Protein AF-A0A7S3IFK6-F1 (afdb_monomer_lite)

Secondary structure (DSSP, 8-state):
------PPPPPPP---GGG--STTTSPP-BHHHHIIIIII-BTTEEE-TT-TTS-GGGSEEE--TTT-HHHHHHTTSBHHHHHHHHHHHHHHHHHHTT------SHHHHHHHHHH-HHHHHH-HHHHHHHHHHHHHHHHHHHTTHHHHHHHHHHHHHT-HHHHHHHHH--

pLDDT: mean 85.17, std 13.18, range [39.84, 97.56]

Radius of gyration: 21.73 Å; chains: 1; bounding box: 65×55×59 Å

InterPro domains:
  IPR001619 Sec1-like protein [PF00995] (6-166)
  IPR001619 Sec1-like protein [PTHR11679] (5-159)
  IPR027482 Sec1-like, domain 2 [G3DSA:3.40.50.1910] (8-27)
  IPR036045 Sec1-like superfamily [SSF56815] (5-161)
  IPR043127 Sec1-like, domain 3a [G3DSA:3.90.830.10] (28-142)

Sequence (170 aa):
MARHSSFGNTTVLLVDRKEDPVTPLLNQWTYQAMIHELLGLNNNKVDLKHLTHLPDEMKEVIIACEDDEFFRDIMFSNFGDVADSIHKMVQKFLTSKKSQAQFSTIEDMQRIIENFPEFKKGERNTTKHFNILEELRKQVDSKDLYEVSELEQDLVCGSESASKHFKAVQ

Foldseek 3Di:
DDDPDPDPDDDDDDDDCVVPVLVVVADDFQQQSLQCPQQNQDPQKGAQLVPPPDDPVLRIDGQDVVPDVLCVVRRGPGLVVLVVSLVVVLVVVCVVVVHPDDDDDLVSVVVSCVVCVVCCVVVVVSVSVSVVSVVSVVSCVVVVSVVVNVVSCCVVVVDCVVVVVVVVVD

Structure (mmCIF, N/CA/C/O backbone):
data_AF-A0A7S3IFK6-F1
#
_entry.id   AF-A0A7S3IFK6-F1
#
loop_
_atom_site.group_PDB
_atom_site.id
_atom_site.type_symbol
_atom_site.label_atom_id
_atom_site.label_alt_id
_atom_site.label_comp_id
_atom_site.label_asym_id
_atom_site.label_entity_id
_atom_site.label_seq_id
_atom_site.pdbx_PDB_ins_code
_atom_site.Cartn_x
_atom_site.Cartn_y
_atom_site.Cartn_z
_atom_site.occupancy
_atom_site.B_iso_or_equiv
_atom_site.auth_seq_id
_atom_site.auth_comp_id
_atom_site.auth_asym_id
_atom_site.auth_atom_id
_atom_site.pdbx_PDB_model_num
ATOM 1 N N . MET A 1 1 ? -27.352 39.203 -32.288 1.00 39.84 1 MET A N 1
ATOM 2 C CA . MET A 1 1 ? -26.121 38.950 -31.504 1.00 39.84 1 MET A CA 1
ATOM 3 C C . MET A 1 1 ? -26.120 37.490 -31.064 1.00 39.84 1 MET A C 1
ATOM 5 O O . MET A 1 1 ? -26.724 37.172 -30.049 1.00 39.84 1 MET A O 1
ATOM 9 N N . ALA A 1 2 ? -25.525 36.597 -31.858 1.00 40.88 2 ALA A N 1
ATOM 10 C CA . ALA A 1 2 ? -25.378 35.183 -31.510 1.00 40.88 2 ALA A CA 1
ATOM 11 C C . ALA A 1 2 ? -24.004 34.977 -30.857 1.00 40.88 2 ALA A C 1
ATOM 13 O O . ALA A 1 2 ? -22.982 35.348 -31.431 1.00 40.88 2 ALA A O 1
ATOM 14 N N . ARG A 1 3 ? -23.994 34.457 -29.627 1.00 47.53 3 ARG A N 1
ATOM 15 C CA . ARG A 1 3 ? -22.776 34.128 -28.883 1.00 47.53 3 ARG A CA 1
ATOM 16 C C . ARG A 1 3 ? -22.166 32.859 -29.482 1.00 47.53 3 ARG A C 1
ATOM 18 O O . ARG A 1 3 ? -22.760 31.793 -29.378 1.00 47.53 3 ARG A O 1
ATOM 25 N N . HIS A 1 4 ? -20.985 32.979 -30.080 1.00 50.62 4 HIS A N 1
ATOM 26 C CA . HIS A 1 4 ? -20.114 31.841 -30.359 1.00 50.62 4 HIS A CA 1
ATOM 27 C C . HIS A 1 4 ? -19.592 31.298 -29.021 1.00 50.62 4 HIS A C 1
ATOM 29 O O . HIS A 1 4 ? -18.683 31.868 -28.421 1.00 50.62 4 HIS A O 1
ATOM 35 N N . SER A 1 5 ? -20.186 30.217 -28.524 1.00 57.88 5 SER A N 1
ATOM 36 C CA . SER A 1 5 ? -19.578 29.396 -27.479 1.00 57.88 5 SER A CA 1
ATOM 37 C C . SER A 1 5 ? -18.492 28.537 -28.128 1.00 57.88 5 SER A C 1
ATOM 39 O O . SER A 1 5 ? -18.794 27.617 -28.886 1.00 57.88 5 SER A O 1
ATOM 41 N N . SER A 1 6 ? -17.230 28.873 -27.869 1.00 57.44 6 SER A N 1
ATOM 42 C CA . SER A 1 6 ? -16.066 28.050 -28.208 1.00 57.44 6 SER A CA 1
ATOM 43 C C . SER A 1 6 ? -16.165 26.712 -27.469 1.00 57.44 6 SER A C 1
ATOM 45 O O . SER A 1 6 ? -15.826 26.638 -26.290 1.00 57.44 6 SER A O 1
ATOM 47 N N . PHE A 1 7 ? -16.641 25.662 -28.138 1.00 64.50 7 PHE A N 1
ATOM 48 C CA . PHE A 1 7 ? -16.467 24.294 -27.655 1.00 64.50 7 PHE A CA 1
ATOM 49 C C . PHE A 1 7 ? -14.965 23.990 -27.655 1.00 64.50 7 PHE A C 1
ATOM 51 O O . PHE A 1 7 ? -14.314 24.104 -28.690 1.00 64.50 7 PHE A O 1
ATOM 58 N N . GLY A 1 8 ? -14.400 23.673 -26.488 1.00 73.06 8 GLY A N 1
ATOM 59 C CA . GLY A 1 8 ? -13.012 23.231 -26.398 1.00 73.06 8 GLY A CA 1
ATOM 60 C C . GLY A 1 8 ? -12.836 21.945 -27.201 1.00 73.06 8 GLY A C 1
ATOM 61 O O . GLY A 1 8 ? -13.609 21.005 -27.030 1.00 73.06 8 GLY A O 1
ATOM 62 N N . ASN A 1 9 ? -11.851 21.912 -28.096 1.00 83.44 9 ASN A N 1
ATOM 63 C CA . ASN A 1 9 ? -11.553 20.717 -28.877 1.00 83.44 9 ASN A CA 1
ATOM 64 C C . ASN A 1 9 ? -11.114 19.589 -27.928 1.00 83.44 9 ASN A C 1
ATOM 66 O O . ASN A 1 9 ? -10.147 19.746 -27.185 1.00 83.44 9 ASN A O 1
ATOM 70 N N . THR A 1 10 ? -11.827 18.461 -27.939 1.00 90.88 10 THR A N 1
ATOM 71 C CA . THR A 1 10 ? -11.443 17.258 -27.191 1.00 90.88 10 THR A CA 1
ATOM 72 C C . THR A 1 10 ? -10.349 16.513 -27.949 1.00 90.88 10 THR A C 1
ATOM 74 O O . THR A 1 10 ? -10.548 16.122 -29.098 1.00 90.88 10 THR A O 1
ATOM 77 N N . THR A 1 11 ? -9.209 16.285 -27.299 1.00 94.00 11 THR A N 1
ATOM 78 C CA . THR A 1 11 ? -8.103 15.493 -27.852 1.00 94.00 11 THR A CA 1
ATOM 79 C C . THR A 1 11 ? -8.126 14.090 -27.259 1.00 94.00 11 THR A C 1
ATOM 81 O O . THR A 1 11 ? -8.178 13.935 -26.041 1.00 94.00 11 THR A O 1
ATOM 84 N N . VAL A 1 12 ? -8.047 13.070 -28.114 1.00 95.12 12 VAL A N 1
ATOM 85 C CA . VAL A 1 12 ? -7.837 11.675 -27.705 1.00 95.12 12 VAL A CA 1
ATOM 86 C C . VAL A 1 12 ? -6.372 11.326 -27.943 1.00 95.12 12 VAL A C 1
ATOM 88 O O . VAL A 1 12 ? -5.892 11.435 -29.070 1.00 95.12 12 VAL A O 1
ATOM 91 N N . LEU A 1 13 ? -5.666 10.916 -26.889 1.00 95.00 13 LEU A N 1
ATOM 92 C CA . LEU A 1 13 ? -4.275 10.475 -26.956 1.00 95.00 13 LEU A CA 1
ATOM 93 C C . LEU A 1 13 ? -4.228 8.942 -26.921 1.00 95.00 13 LEU A C 1
ATOM 95 O O . LEU A 1 13 ? -4.677 8.331 -25.955 1.00 95.00 13 LEU A O 1
ATOM 99 N N . LEU A 1 14 ? -3.690 8.330 -27.976 1.00 96.06 14 LEU A N 1
ATOM 100 C CA . LEU A 1 14 ? -3.462 6.887 -28.061 1.00 96.06 14 LEU A CA 1
ATOM 101 C C . LEU A 1 14 ? -1.963 6.625 -27.901 1.00 96.06 14 LEU A C 1
ATOM 103 O O . LEU A 1 14 ? -1.169 7.138 -28.685 1.00 96.06 14 LEU A O 1
ATOM 107 N N . VAL A 1 15 ? -1.591 5.843 -26.888 1.00 96.06 15 VAL A N 1
ATOM 108 C CA . VAL A 1 15 ? -0.198 5.498 -26.568 1.00 96.06 15 VAL A CA 1
ATOM 109 C C . VAL A 1 15 ? -0.064 3.980 -26.537 1.00 96.06 15 VAL A C 1
ATOM 111 O O . VAL A 1 15 ? -0.918 3.298 -25.972 1.00 96.06 15 VAL A O 1
ATOM 114 N N . ASP A 1 16 ? 1.000 3.450 -27.140 1.00 97.56 16 ASP A N 1
ATOM 115 C CA . ASP A 1 16 ? 1.367 2.038 -27.013 1.00 97.56 16 ASP A CA 1
ATOM 116 C C . ASP A 1 16 ? 2.195 1.845 -25.732 1.00 97.56 16 ASP A C 1
ATOM 118 O O . ASP A 1 16 ? 3.125 2.604 -25.464 1.00 97.56 16 ASP A O 1
ATOM 122 N N . ARG A 1 17 ? 1.892 0.809 -24.936 1.00 95.94 17 ARG A N 1
ATOM 123 C CA . ARG A 1 17 ? 2.644 0.497 -23.708 1.00 95.94 17 ARG A CA 1
ATOM 124 C C . ARG A 1 17 ? 4.121 0.210 -23.984 1.00 95.94 17 ARG A C 1
ATOM 126 O O . ARG A 1 17 ? 4.944 0.393 -23.094 1.00 95.94 17 ARG A O 1
ATOM 133 N N . LYS A 1 18 ? 4.466 -0.204 -25.206 1.00 95.94 18 LYS A N 1
ATOM 134 C CA . LYS A 1 18 ? 5.856 -0.434 -25.627 1.00 95.94 18 LYS A CA 1
ATOM 135 C C . LYS A 1 18 ? 6.738 0.812 -25.558 1.00 95.94 18 LYS A C 1
ATOM 137 O O . LYS A 1 18 ? 7.949 0.651 -25.471 1.00 95.94 18 LYS A O 1
ATOM 142 N N . GLU A 1 19 ? 6.151 2.009 -25.579 1.00 96.75 19 GLU A N 1
ATOM 143 C CA . GLU A 1 19 ? 6.894 3.270 -25.449 1.00 96.75 19 GLU A CA 1
ATOM 144 C C . GLU A 1 19 ? 7.412 3.498 -24.019 1.00 96.75 19 GLU A C 1
ATOM 146 O O . GLU A 1 19 ? 8.395 4.204 -23.822 1.00 96.75 19 GLU A O 1
ATOM 151 N N . ASP A 1 20 ? 6.785 2.872 -23.019 1.00 95.44 20 ASP A N 1
ATOM 152 C CA . ASP A 1 20 ? 7.226 2.907 -21.624 1.00 95.44 20 ASP A CA 1
ATOM 153 C C . ASP A 1 20 ? 6.986 1.539 -20.959 1.00 95.44 20 ASP A C 1
ATOM 155 O O . ASP A 1 20 ? 5.981 1.328 -20.265 1.00 95.44 20 ASP A O 1
ATOM 159 N N . PRO A 1 21 ? 7.894 0.576 -21.192 1.00 94.31 21 PRO A N 1
ATOM 160 C CA . PRO A 1 21 ? 7.826 -0.743 -20.583 1.00 94.31 21 PRO A CA 1
ATOM 161 C C . PRO A 1 21 ? 8.391 -0.765 -19.156 1.00 94.31 21 PRO A C 1
ATOM 163 O O . PRO A 1 21 ? 8.311 -1.806 -18.513 1.00 94.31 21 PRO A O 1
ATOM 166 N N . VAL A 1 22 ? 8.970 0.342 -18.670 1.00 94.94 22 VAL A N 1
ATOM 167 C CA . VAL A 1 22 ? 9.683 0.414 -17.383 1.00 94.94 22 VAL A CA 1
ATOM 168 C C . VAL A 1 22 ? 8.734 0.728 -16.234 1.00 94.94 22 VAL A C 1
ATOM 170 O O . VAL A 1 22 ? 8.751 0.025 -15.228 1.00 94.94 22 VAL A O 1
ATOM 173 N N . THR A 1 23 ? 7.822 1.690 -16.405 1.00 93.62 23 THR A N 1
ATOM 174 C CA . THR A 1 23 ? 6.848 2.057 -15.359 1.00 93.62 23 THR A CA 1
ATOM 175 C C . THR A 1 23 ? 6.053 0.895 -14.740 1.00 93.62 23 THR A C 1
ATOM 177 O O . THR A 1 23 ? 5.834 0.948 -13.535 1.00 93.62 23 THR A O 1
ATOM 180 N N . PRO A 1 24 ? 5.591 -0.151 -15.466 1.00 94.81 24 PRO A N 1
ATOM 181 C CA . PRO A 1 24 ? 4.847 -1.246 -14.842 1.00 94.81 24 PRO A CA 1
ATOM 182 C C . PRO A 1 24 ? 5.739 -2.231 -14.075 1.00 94.81 24 PRO A C 1
ATOM 184 O O . PRO A 1 24 ? 5.198 -3.125 -13.435 1.00 94.81 24 PRO A O 1
ATOM 187 N N . LEU A 1 25 ? 7.066 -2.133 -14.207 1.00 94.81 25 LEU A N 1
ATOM 188 C CA . LEU A 1 25 ? 8.029 -3.021 -13.552 1.00 94.81 25 LEU A CA 1
ATOM 189 C C . LEU A 1 25 ? 8.558 -2.443 -12.237 1.00 94.81 25 LEU A C 1
ATOM 191 O O . LEU A 1 25 ? 9.107 -3.191 -11.441 1.00 94.81 25 LEU A O 1
ATOM 195 N N . LEU A 1 26 ? 8.425 -1.131 -12.038 1.00 95.88 26 LEU A N 1
ATOM 196 C CA . LEU A 1 26 ? 8.870 -0.445 -10.831 1.00 95.88 26 LEU A CA 1
ATOM 197 C C . LEU A 1 26 ? 7.931 -0.733 -9.660 1.00 95.88 26 LEU A C 1
ATOM 199 O O . LEU A 1 26 ? 6.710 -0.633 -9.832 1.00 95.88 26 LEU A O 1
ATOM 203 N N . ASN A 1 27 ? 8.502 -0.948 -8.472 1.00 96.00 27 ASN A N 1
ATOM 204 C CA . ASN A 1 27 ? 7.741 -0.950 -7.226 1.00 96.00 27 ASN A CA 1
ATOM 205 C C . ASN A 1 27 ? 6.984 0.372 -7.069 1.00 96.00 27 ASN A C 1
ATOM 207 O O . ASN A 1 27 ? 7.549 1.469 -7.191 1.00 96.00 27 ASN A O 1
ATOM 211 N N . GLN A 1 28 ? 5.692 0.275 -6.778 1.00 96.38 28 GLN A N 1
ATOM 212 C CA . GLN A 1 28 ? 4.839 1.436 -6.586 1.00 96.38 28 GLN A CA 1
ATOM 213 C C . GLN A 1 28 ? 4.751 1.813 -5.107 1.00 96.38 28 GLN A C 1
ATOM 215 O O . GLN A 1 28 ? 4.664 0.954 -4.239 1.00 96.38 28 GLN A O 1
ATOM 220 N N . TRP A 1 29 ? 4.697 3.116 -4.817 1.00 96.75 29 TRP A N 1
ATOM 221 C CA . TRP A 1 29 ? 4.628 3.632 -3.437 1.00 96.75 29 TRP A CA 1
ATOM 222 C C . TRP A 1 29 ? 3.394 4.482 -3.143 1.00 96.75 29 TRP A C 1
ATOM 224 O O . TRP A 1 29 ? 3.243 4.980 -2.028 1.00 96.75 29 TRP A O 1
ATOM 234 N N . THR A 1 30 ? 2.505 4.659 -4.125 1.00 97.00 30 THR A N 1
ATOM 235 C CA . THR A 1 30 ? 1.190 5.267 -3.882 1.00 97.00 30 THR A CA 1
ATOM 236 C C . THR A 1 30 ? 0.227 4.218 -3.350 1.00 97.00 30 THR A C 1
ATOM 238 O O . THR A 1 30 ? 0.280 3.054 -3.750 1.00 97.00 30 THR A O 1
ATOM 241 N N . TYR A 1 31 ? -0.665 4.619 -2.447 1.00 97.06 31 TYR A N 1
ATOM 242 C CA . TYR A 1 31 ? -1.478 3.674 -1.685 1.00 97.06 31 TYR A CA 1
ATOM 243 C C . TYR A 1 31 ? -2.294 2.710 -2.554 1.00 97.06 31 TYR A C 1
ATOM 245 O O . TYR A 1 31 ? -2.217 1.496 -2.371 1.00 97.06 31 TYR A O 1
ATOM 253 N N . GLN A 1 32 ? -3.032 3.221 -3.542 1.00 96.50 32 GLN A N 1
ATOM 254 C CA . GLN A 1 32 ? -3.815 2.369 -4.439 1.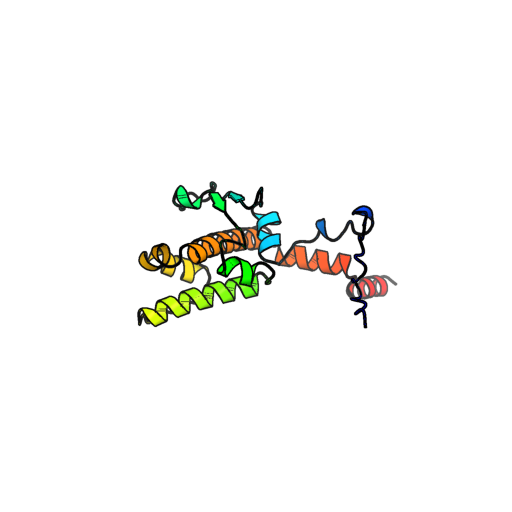00 96.50 32 GLN A CA 1
ATOM 255 C C . GLN A 1 32 ? -2.932 1.425 -5.266 1.00 96.50 32 GLN A C 1
ATOM 257 O O . GLN A 1 32 ? -3.291 0.262 -5.461 1.00 96.50 32 GLN A O 1
ATOM 262 N N . ALA A 1 33 ? -1.789 1.912 -5.750 1.00 96.25 33 ALA A N 1
ATOM 263 C CA . ALA A 1 33 ? -0.889 1.115 -6.572 1.00 96.25 33 ALA A CA 1
ATOM 264 C C . ALA A 1 33 ? -0.237 -0.011 -5.757 1.00 96.25 33 ALA A C 1
ATOM 266 O O . ALA A 1 33 ? -0.234 -1.153 -6.210 1.00 96.25 33 ALA A O 1
ATOM 267 N N . MET A 1 34 ? 0.181 0.271 -4.518 1.00 97.06 34 MET A N 1
ATOM 268 C CA . MET A 1 34 ? 0.687 -0.738 -3.581 1.00 97.06 34 MET A CA 1
ATOM 269 C C . MET A 1 34 ? -0.343 -1.823 -3.277 1.00 97.06 34 MET A C 1
ATOM 271 O O . MET A 1 34 ? -0.003 -3.002 -3.249 1.00 97.06 34 MET A O 1
ATOM 275 N N . ILE A 1 35 ? -1.610 -1.445 -3.064 1.00 96.25 35 ILE A N 1
ATOM 276 C CA . ILE A 1 35 ? -2.692 -2.419 -2.860 1.00 96.25 35 ILE A CA 1
ATOM 277 C C . ILE A 1 35 ? -2.806 -3.337 -4.079 1.00 96.25 35 ILE A C 1
ATOM 279 O O . ILE A 1 35 ? -2.858 -4.556 -3.927 1.00 96.25 35 ILE A O 1
ATOM 283 N N . HIS A 1 36 ? -2.832 -2.764 -5.284 1.00 95.56 36 HIS A N 1
ATOM 284 C CA . HIS A 1 36 ? -2.943 -3.539 -6.517 1.00 95.56 36 HIS A CA 1
ATOM 285 C C . HIS A 1 36 ? -1.745 -4.477 -6.726 1.00 95.56 36 HIS A C 1
ATOM 287 O O . HIS A 1 36 ? -1.943 -5.625 -7.115 1.00 95.56 36 HIS A O 1
ATOM 293 N N . GLU A 1 37 ? -0.533 -4.014 -6.433 1.00 94.81 37 GLU A N 1
ATOM 294 C CA . GLU A 1 37 ? 0.708 -4.759 -6.646 1.00 94.81 37 GLU A CA 1
ATOM 295 C C . GLU A 1 37 ? 0.944 -5.859 -5.601 1.00 94.81 37 GLU A C 1
ATOM 297 O O . GLU A 1 37 ? 1.254 -6.997 -5.954 1.00 94.81 37 GLU A O 1
ATOM 302 N N . LEU A 1 38 ? 0.783 -5.541 -4.313 1.00 95.06 38 LEU A N 1
ATOM 303 C CA . LEU A 1 38 ? 1.187 -6.428 -3.219 1.00 95.06 38 LEU A CA 1
ATOM 304 C C . LEU A 1 38 ? 0.052 -7.309 -2.695 1.00 95.06 38 LEU A C 1
ATOM 306 O O . LEU A 1 38 ? 0.318 -8.420 -2.239 1.00 95.06 38 LEU A O 1
ATOM 310 N N . LEU A 1 39 ? -1.194 -6.827 -2.745 1.00 93.69 39 LEU A N 1
ATOM 311 C CA . LEU A 1 39 ? -2.369 -7.544 -2.222 1.00 93.69 39 LEU A CA 1
ATOM 312 C C . LEU A 1 39 ? -3.302 -8.039 -3.332 1.00 93.69 39 LEU A C 1
ATOM 314 O O . LEU A 1 39 ? -4.102 -8.947 -3.111 1.00 93.69 39 LEU A O 1
ATOM 318 N N . GLY A 1 40 ? -3.193 -7.456 -4.525 1.00 92.25 40 GLY A N 1
ATOM 319 C CA . GLY A 1 40 ? -4.113 -7.686 -5.627 1.00 92.25 40 GLY A CA 1
ATOM 320 C C . GLY A 1 40 ? -5.391 -6.862 -5.473 1.00 92.25 40 GLY A C 1
ATOM 321 O O . GLY A 1 40 ? -6.089 -6.924 -4.461 1.00 92.25 40 GLY A O 1
ATOM 322 N N . LEU A 1 41 ? -5.731 -6.112 -6.520 1.00 92.56 41 LEU A N 1
ATOM 323 C CA . LEU A 1 41 ? -6.974 -5.345 -6.597 1.00 92.56 41 LEU A CA 1
ATOM 324 C C . LEU A 1 41 ? -7.741 -5.761 -7.852 1.00 92.56 41 LEU A C 1
ATOM 326 O O . LEU A 1 41 ? -7.399 -5.362 -8.961 1.00 92.56 41 LEU A O 1
ATOM 330 N N . ASN A 1 42 ? -8.792 -6.558 -7.673 1.00 92.19 42 ASN A N 1
ATOM 331 C CA . ASN A 1 42 ? -9.605 -7.082 -8.771 1.00 92.19 42 ASN A CA 1
ATOM 332 C C . ASN A 1 42 ? -11.038 -6.578 -8.636 1.00 92.19 42 ASN A C 1
ATOM 334 O O . ASN A 1 42 ? -11.702 -6.870 -7.646 1.00 92.19 42 ASN A O 1
ATOM 338 N N . ASN A 1 43 ? -11.536 -5.829 -9.625 1.00 91.88 43 ASN A N 1
ATOM 339 C CA . ASN A 1 43 ? -12.870 -5.210 -9.578 1.00 91.88 43 ASN A CA 1
ATOM 340 C C . ASN A 1 43 ? -13.108 -4.423 -8.277 1.00 91.88 43 ASN A C 1
ATOM 342 O O . ASN A 1 43 ? -14.138 -4.593 -7.624 1.00 91.88 43 ASN A O 1
ATOM 346 N N . ASN A 1 44 ? -12.129 -3.601 -7.882 1.00 91.56 44 ASN A N 1
ATOM 347 C CA . ASN A 1 44 ? -12.141 -2.821 -6.639 1.00 91.56 44 ASN A CA 1
ATOM 348 C C . ASN A 1 44 ? -12.224 -3.664 -5.354 1.00 91.56 44 ASN A C 1
ATOM 350 O O . ASN A 1 44 ? -12.591 -3.145 -4.301 1.00 91.56 44 ASN A O 1
ATOM 354 N N . LYS A 1 45 ? -11.887 -4.957 -5.420 1.00 93.44 45 LYS A N 1
ATOM 355 C CA . LYS A 1 45 ? -11.858 -5.860 -4.268 1.00 93.44 45 LYS A CA 1
ATOM 356 C C . LYS A 1 45 ? -10.445 -6.312 -3.947 1.00 93.44 45 LYS A C 1
ATOM 358 O O . LYS A 1 45 ? -9.689 -6.675 -4.848 1.00 93.44 45 LYS A O 1
ATOM 363 N N . VAL A 1 46 ? -10.148 -6.336 -2.655 1.00 93.69 46 VAL A N 1
ATOM 364 C CA . VAL A 1 46 ? -8.918 -6.871 -2.074 1.00 93.69 46 VAL A CA 1
ATOM 365 C C . VAL A 1 46 ? -9.276 -8.115 -1.271 1.00 93.69 46 VAL A C 1
ATOM 367 O O . VAL A 1 46 ? -10.213 -8.086 -0.466 1.00 93.69 46 VAL A O 1
ATOM 370 N N . ASP A 1 47 ? -8.549 -9.204 -1.507 1.00 89.44 47 ASP A N 1
ATOM 371 C CA . ASP A 1 47 ? -8.719 -10.454 -0.770 1.00 89.44 47 ASP A CA 1
ATOM 372 C C . ASP A 1 47 ? -7.726 -10.503 0.400 1.00 89.44 47 ASP A C 1
ATOM 374 O O . ASP A 1 47 ? -6.514 -10.453 0.211 1.00 89.44 47 ASP A O 1
ATOM 378 N N . LEU A 1 48 ? -8.260 -10.582 1.617 1.00 88.44 48 LEU A N 1
ATOM 379 C CA . LEU A 1 48 ? -7.521 -10.677 2.875 1.00 88.44 48 LEU A CA 1
ATOM 380 C C . LEU A 1 48 ? -7.810 -12.004 3.599 1.00 88.44 48 LEU A C 1
ATOM 382 O O . LEU A 1 48 ? -7.590 -12.118 4.806 1.00 88.44 48 LEU A O 1
ATOM 386 N N . LYS A 1 49 ? -8.328 -13.030 2.904 1.00 85.62 49 LYS A N 1
ATOM 387 C CA . LYS A 1 49 ? -8.717 -14.323 3.509 1.00 85.62 49 LYS A CA 1
ATOM 388 C C . LYS A 1 49 ? -7.573 -15.048 4.212 1.00 85.62 49 LYS A C 1
ATOM 390 O O . LYS A 1 49 ? -7.843 -15.868 5.090 1.00 85.62 49 LYS A O 1
ATOM 395 N N . HIS A 1 50 ? -6.321 -14.775 3.845 1.00 84.12 50 HIS A N 1
ATOM 396 C CA . HIS A 1 50 ? -5.146 -15.350 4.506 1.00 84.12 50 HIS A CA 1
ATOM 397 C C . HIS A 1 50 ? -4.939 -14.816 5.929 1.00 84.12 50 HIS A C 1
ATOM 399 O O . HIS A 1 50 ? -4.253 -15.460 6.724 1.00 84.12 50 HIS A O 1
ATOM 405 N N . LEU A 1 51 ? -5.553 -13.683 6.283 1.00 82.06 51 LEU A N 1
ATOM 406 C CA . LEU A 1 51 ? -5.509 -13.111 7.625 1.00 82.06 51 LEU A CA 1
ATOM 407 C C . LEU A 1 51 ? -6.542 -13.789 8.533 1.00 82.06 51 LEU A C 1
ATOM 409 O O . LEU A 1 51 ? -7.712 -13.416 8.596 1.00 82.06 51 LEU A O 1
ATOM 413 N N . THR A 1 52 ? -6.095 -14.799 9.281 1.00 79.31 52 THR A N 1
ATOM 414 C CA . THR A 1 52 ? -6.961 -15.634 10.136 1.00 79.31 52 THR A CA 1
ATOM 415 C C . THR A 1 52 ? -7.563 -14.907 11.337 1.00 79.31 52 THR A C 1
ATOM 417 O O . THR A 1 52 ? -8.519 -15.402 11.928 1.00 79.31 52 THR A O 1
ATOM 420 N N . HIS A 1 53 ? -6.999 -13.763 11.726 1.00 80.25 53 HIS A N 1
ATOM 421 C CA . HIS A 1 53 ? -7.466 -12.959 12.856 1.00 80.25 53 HIS A CA 1
ATOM 422 C C . HIS A 1 53 ? -8.615 -12.007 12.477 1.00 80.25 53 HIS A C 1
ATOM 424 O O . HIS A 1 53 ? -9.258 -11.443 13.365 1.00 80.25 53 HIS A O 1
ATOM 430 N N . LEU A 1 54 ? -8.887 -11.822 11.178 1.00 81.25 54 LEU A N 1
ATOM 431 C CA . LEU A 1 54 ? -9.955 -10.945 10.714 1.00 81.25 54 LEU A CA 1
ATOM 432 C C . LEU A 1 54 ? -11.320 -11.657 10.722 1.00 81.25 54 LEU A C 1
ATOM 434 O O . LEU A 1 54 ? -11.413 -12.829 10.343 1.00 81.25 54 LEU A O 1
ATOM 438 N N . PRO A 1 55 ? -12.404 -10.950 11.102 1.00 80.81 55 PRO A N 1
ATOM 439 C CA . PRO A 1 55 ? -13.769 -11.437 10.915 1.00 80.81 55 PRO A CA 1
ATOM 440 C C . PRO A 1 55 ? -14.058 -11.757 9.444 1.00 80.81 55 PRO A C 1
ATOM 442 O O . PRO A 1 55 ? -13.510 -11.107 8.555 1.00 80.81 55 PRO A O 1
ATOM 445 N N . ASP A 1 56 ? -14.981 -12.688 9.180 1.00 82.56 56 ASP A N 1
ATOM 446 C CA . ASP A 1 56 ? -15.362 -13.072 7.808 1.00 82.56 56 ASP A CA 1
ATOM 447 C C . ASP A 1 56 ? -15.799 -11.872 6.950 1.00 82.56 56 ASP A C 1
ATOM 449 O O . ASP A 1 56 ? -15.487 -11.809 5.764 1.00 82.56 56 ASP A O 1
ATOM 453 N N . GLU A 1 57 ? -16.437 -10.876 7.567 1.00 80.50 57 GLU A N 1
ATOM 454 C CA . GLU A 1 57 ? -16.868 -9.629 6.921 1.00 80.50 57 GLU A CA 1
ATOM 455 C C . GLU A 1 57 ? -15.708 -8.747 6.422 1.00 80.50 57 GLU A C 1
ATOM 457 O O . GLU A 1 57 ? -15.919 -7.886 5.574 1.00 80.50 57 GLU A O 1
ATOM 462 N N . MET A 1 58 ? -14.491 -8.937 6.946 1.00 81.31 58 MET A N 1
ATOM 463 C CA . MET A 1 58 ? -13.287 -8.178 6.575 1.00 81.31 58 MET A CA 1
ATOM 464 C C . MET A 1 58 ? -12.301 -8.987 5.725 1.00 81.31 58 MET A C 1
ATOM 466 O O . MET A 1 58 ? -11.226 -8.487 5.400 1.00 81.31 58 MET A O 1
ATOM 470 N N . LYS A 1 59 ? -12.654 -10.220 5.344 1.00 84.88 59 LYS A N 1
ATOM 471 C CA . LYS A 1 59 ? -11.817 -11.063 4.478 1.00 84.88 59 LYS A CA 1
ATOM 472 C C . LYS A 1 59 ? -11.873 -10.663 3.008 1.00 84.88 59 LYS A C 1
ATOM 474 O O . LYS A 1 59 ? -10.956 -10.979 2.265 1.00 84.88 59 LYS A O 1
ATOM 479 N N . GLU A 1 60 ? -12.934 -9.989 2.577 1.00 89.12 60 GLU A N 1
ATOM 480 C CA . GLU A 1 60 ? -13.033 -9.416 1.236 1.00 89.12 60 GLU A CA 1
ATOM 481 C C . GLU A 1 60 ? -13.472 -7.963 1.361 1.00 89.12 60 GLU A C 1
ATOM 483 O O . GLU A 1 60 ? -14.528 -7.659 1.918 1.00 89.12 60 GLU A O 1
ATOM 488 N N . VAL A 1 61 ? -12.633 -7.062 0.867 1.00 90.19 61 VAL A N 1
ATOM 489 C CA . VAL A 1 61 ? -12.759 -5.638 1.144 1.00 90.19 61 VAL A CA 1
ATOM 490 C C . VAL A 1 61 ? -12.948 -4.862 -0.147 1.00 90.19 61 VAL A C 1
ATOM 492 O O . VAL A 1 61 ? -12.156 -4.996 -1.074 1.00 90.19 61 VAL A O 1
ATOM 495 N N . ILE A 1 62 ? -13.975 -4.010 -0.186 1.00 91.75 62 ILE A N 1
ATOM 496 C CA . ILE A 1 62 ? -14.219 -3.099 -1.308 1.00 91.75 62 ILE A CA 1
ATOM 497 C C . ILE A 1 62 ? -13.465 -1.780 -1.084 1.00 91.75 62 ILE A C 1
ATOM 499 O O . ILE A 1 62 ? -13.572 -1.143 -0.026 1.00 91.75 62 ILE A O 1
ATOM 503 N N . ILE A 1 63 ? -12.719 -1.373 -2.108 1.00 91.06 63 ILE A N 1
ATOM 504 C CA . ILE A 1 63 ? -11.898 -0.165 -2.164 1.00 91.06 63 ILE A CA 1
ATOM 505 C C . ILE A 1 63 ? -12.367 0.674 -3.356 1.00 91.06 63 ILE A C 1
ATOM 507 O O . ILE A 1 63 ? -11.949 0.456 -4.489 1.00 91.06 63 ILE A O 1
ATOM 511 N N . ALA A 1 64 ? -13.281 1.607 -3.090 1.00 90.94 64 ALA A N 1
ATOM 512 C CA . ALA A 1 64 ? -13.898 2.484 -4.082 1.00 90.94 64 ALA A CA 1
ATOM 513 C C . ALA A 1 64 ? -13.927 3.918 -3.538 1.00 90.94 64 ALA A C 1
ATOM 515 O O . ALA A 1 64 ? -14.331 4.132 -2.394 1.00 90.94 64 ALA A O 1
ATOM 516 N N . CYS A 1 65 ? -13.473 4.895 -4.325 1.00 92.25 65 CYS A N 1
ATOM 517 C CA . CYS A 1 65 ? -13.378 6.294 -3.888 1.00 92.25 65 CYS A CA 1
ATOM 518 C C . CYS A 1 65 ? -14.737 7.013 -3.896 1.00 92.25 65 CYS A C 1
ATOM 520 O O . CYS A 1 65 ? -14.881 8.085 -3.305 1.00 92.25 65 CYS A O 1
ATOM 522 N N . GLU A 1 66 ? -15.741 6.428 -4.547 1.00 91.12 66 GLU A N 1
ATOM 523 C CA . GLU A 1 66 ? -17.115 6.919 -4.582 1.00 91.12 66 GLU A CA 1
ATOM 524 C C . GLU A 1 66 ? -17.791 6.773 -3.211 1.00 91.12 66 GLU A C 1
ATOM 526 O O . GLU A 1 66 ? -18.438 7.710 -2.742 1.00 91.12 66 GLU A O 1
ATOM 531 N N . ASP A 1 67 ? -17.560 5.638 -2.544 1.00 87.62 67 ASP A N 1
ATOM 532 C CA . ASP A 1 67 ? -18.221 5.257 -1.287 1.00 87.62 67 ASP A CA 1
ATOM 533 C C . ASP A 1 67 ? -17.330 5.435 -0.044 1.00 87.62 67 ASP A C 1
ATOM 535 O O . ASP A 1 67 ? -17.782 5.250 1.090 1.00 87.62 67 ASP A O 1
ATOM 539 N N . ASP A 1 68 ? -16.055 5.780 -0.237 1.00 91.56 68 ASP A N 1
ATOM 540 C CA . ASP A 1 68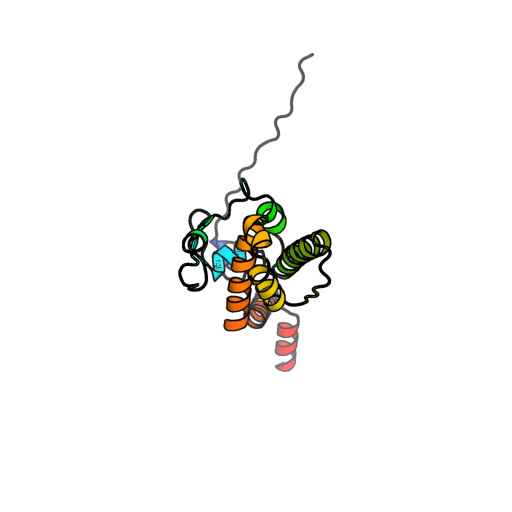 ? -15.079 5.944 0.837 1.00 91.56 68 ASP A CA 1
ATOM 541 C C . ASP A 1 68 ? -14.311 7.264 0.702 1.00 91.56 68 ASP A C 1
ATOM 543 O O . ASP A 1 68 ? -13.334 7.379 -0.040 1.00 91.56 68 ASP A O 1
ATOM 547 N N . GLU A 1 69 ? -14.772 8.274 1.442 1.00 91.25 69 GLU A N 1
ATOM 548 C CA . GLU A 1 69 ? -14.143 9.596 1.494 1.00 91.25 69 GLU A CA 1
ATOM 549 C C . GLU A 1 69 ? -12.712 9.534 2.028 1.00 91.25 69 GLU A C 1
ATOM 551 O O . GLU A 1 69 ? -11.833 10.190 1.478 1.00 91.25 69 GLU A O 1
ATOM 556 N N . PHE A 1 70 ? -12.458 8.687 3.030 1.00 90.31 70 PHE A N 1
ATOM 557 C CA . PHE A 1 70 ? -11.114 8.531 3.568 1.00 90.31 70 PHE A CA 1
ATOM 558 C C . PHE A 1 70 ? -10.172 7.977 2.501 1.00 90.31 70 PHE A C 1
ATOM 560 O O . PHE A 1 70 ? -9.106 8.545 2.285 1.00 90.31 70 PHE A O 1
ATOM 567 N N . PHE A 1 71 ? -10.584 6.924 1.785 1.00 93.88 71 PHE A N 1
ATOM 568 C CA . PHE A 1 71 ? -9.785 6.374 0.688 1.00 93.88 71 PHE A CA 1
ATOM 569 C C . PHE A 1 71 ? -9.522 7.403 -0.410 1.00 93.88 71 PHE A C 1
ATOM 571 O O . PHE A 1 71 ? -8.390 7.521 -0.874 1.00 93.88 71 PHE A O 1
ATOM 578 N N . ARG A 1 72 ? -10.550 8.153 -0.817 1.00 94.81 72 ARG A N 1
ATOM 579 C CA . ARG A 1 72 ? -10.449 9.175 -1.865 1.00 94.81 72 ARG A CA 1
ATOM 580 C C . ARG A 1 72 ? -9.377 10.222 -1.560 1.00 94.81 72 ARG A C 1
ATOM 582 O O . ARG A 1 72 ? -8.683 10.645 -2.481 1.00 94.81 72 ARG A O 1
ATOM 589 N N . ASP A 1 73 ? -9.214 10.590 -0.295 1.00 93.38 73 ASP A N 1
ATOM 590 C CA . ASP A 1 73 ? -8.227 11.589 0.117 1.00 93.38 73 ASP A CA 1
ATOM 591 C C . ASP A 1 73 ? -6.790 11.042 0.121 1.00 93.38 73 ASP A C 1
ATOM 593 O O . ASP A 1 73 ? -5.850 11.796 -0.129 1.00 93.38 73 ASP A O 1
ATOM 597 N N . ILE A 1 74 ? -6.605 9.739 0.376 1.00 94.25 74 ILE A N 1
ATOM 598 C CA . ILE A 1 74 ? -5.276 9.121 0.545 1.00 94.25 74 ILE A CA 1
ATOM 599 C C . ILE A 1 74 ? -4.832 8.230 -0.625 1.00 94.25 74 ILE A C 1
ATOM 601 O O . ILE A 1 74 ? -3.696 7.762 -0.637 1.00 94.25 74 ILE A O 1
ATOM 605 N N . MET A 1 75 ? -5.701 7.942 -1.601 1.00 95.06 75 MET A N 1
ATOM 606 C CA . MET A 1 75 ? -5.465 6.908 -2.627 1.00 95.06 75 MET A CA 1
ATOM 607 C C . MET A 1 75 ? -4.187 7.122 -3.451 1.00 95.06 75 MET A C 1
ATOM 609 O O . MET A 1 75 ? -3.549 6.150 -3.858 1.00 95.06 75 MET A O 1
ATOM 613 N N . PHE A 1 76 ? -3.798 8.382 -3.660 1.00 96.31 76 PHE A N 1
ATOM 614 C CA . PHE A 1 76 ? -2.591 8.771 -4.396 1.00 96.31 76 PHE A CA 1
ATOM 615 C C . PHE A 1 76 ? -1.451 9.245 -3.489 1.00 96.31 76 PHE A C 1
ATOM 617 O O . PHE A 1 76 ? -0.387 9.616 -3.984 1.00 96.31 76 PHE A O 1
ATOM 624 N N . SER A 1 77 ? -1.655 9.242 -2.172 1.00 97.25 77 SER A N 1
ATOM 625 C CA . SER A 1 77 ? -0.617 9.578 -1.205 1.00 97.25 77 SER A CA 1
ATOM 626 C C . SER A 1 77 ? 0.432 8.475 -1.146 1.00 97.25 77 SER A C 1
ATOM 628 O O . SER A 1 77 ? 0.142 7.300 -1.401 1.00 97.25 77 SER A O 1
ATOM 630 N N . ASN A 1 78 ? 1.662 8.859 -0.808 1.00 95.94 78 ASN A N 1
ATOM 631 C CA . ASN A 1 78 ? 2.723 7.885 -0.601 1.00 95.94 78 ASN A CA 1
ATOM 632 C C . ASN A 1 78 ? 2.463 7.054 0.671 1.00 95.94 78 ASN A C 1
ATOM 634 O O . ASN A 1 78 ? 1.720 7.470 1.563 1.00 95.94 78 ASN A O 1
ATOM 638 N N . PHE A 1 79 ? 3.092 5.884 0.761 1.00 93.81 79 PHE A N 1
ATOM 639 C CA . PHE A 1 79 ? 2.940 4.955 1.884 1.00 93.81 79 PHE A CA 1
ATOM 640 C C . PHE A 1 79 ? 3.146 5.593 3.270 1.00 93.81 79 PHE A C 1
ATOM 642 O O . PHE A 1 79 ? 2.384 5.308 4.196 1.00 93.81 79 PHE A O 1
ATOM 649 N N . GLY A 1 80 ? 4.136 6.480 3.413 1.00 92.38 80 GLY A N 1
ATOM 650 C CA . GLY A 1 80 ? 4.410 7.191 4.665 1.00 92.38 80 GLY A CA 1
ATOM 651 C C . GLY A 1 80 ? 3.282 8.148 5.051 1.00 92.38 80 GLY A C 1
ATOM 652 O O . GLY A 1 80 ? 2.779 8.096 6.172 1.00 92.38 80 GLY A O 1
ATOM 653 N N . ASP A 1 81 ? 2.804 8.947 4.096 1.00 94.19 81 ASP A N 1
ATOM 654 C CA . ASP A 1 81 ? 1.695 9.887 4.308 1.00 94.19 81 ASP A CA 1
ATOM 655 C C . ASP A 1 81 ? 0.391 9.170 4.698 1.00 94.19 81 ASP A C 1
ATOM 657 O O . ASP A 1 81 ? -0.415 9.696 5.477 1.00 94.19 81 ASP A O 1
ATOM 661 N N . VAL A 1 82 ? 0.163 7.962 4.170 1.00 93.31 82 VAL A N 1
ATOM 662 C CA . VAL A 1 82 ? -0.994 7.140 4.551 1.00 93.31 82 VAL A CA 1
ATOM 663 C C . VAL A 1 82 ? -0.885 6.664 5.995 1.00 93.31 82 VAL A C 1
ATOM 665 O O . VAL A 1 82 ? -1.864 6.769 6.742 1.00 93.31 82 VAL A O 1
ATOM 668 N N . ALA A 1 83 ? 0.295 6.195 6.413 1.00 89.94 83 ALA A N 1
ATOM 669 C CA . ALA A 1 83 ? 0.537 5.812 7.801 1.00 89.94 83 ALA A CA 1
ATOM 670 C C . ALA A 1 83 ? 0.291 6.992 8.758 1.00 89.94 83 ALA A C 1
ATOM 672 O O . ALA A 1 83 ? -0.419 6.840 9.756 1.00 89.94 83 ALA A O 1
ATOM 673 N N . ASP A 1 84 ? 0.764 8.187 8.400 1.00 91.12 84 ASP A N 1
ATOM 674 C CA . ASP A 1 84 ? 0.525 9.417 9.161 1.00 91.12 84 ASP A CA 1
ATOM 675 C C . ASP A 1 84 ? -0.956 9.811 9.211 1.00 91.12 84 ASP A C 1
ATOM 677 O O . ASP A 1 84 ? -1.455 10.292 10.234 1.00 91.12 84 ASP A O 1
ATOM 681 N N . SER A 1 85 ? -1.686 9.617 8.112 1.00 91.56 85 SER A N 1
ATOM 682 C CA . SER A 1 85 ? -3.119 9.919 8.037 1.00 91.56 85 SER A CA 1
ATOM 683 C C . SER A 1 85 ? -3.930 9.010 8.960 1.00 91.56 85 SER A C 1
ATOM 685 O O . SER A 1 85 ? -4.771 9.497 9.722 1.00 91.56 85 SER A O 1
ATOM 687 N N . ILE A 1 86 ? -3.627 7.707 8.974 1.00 89.12 86 ILE A N 1
ATOM 688 C CA . ILE A 1 86 ? -4.249 6.747 9.897 1.00 89.12 86 ILE A CA 1
ATOM 689 C C . ILE A 1 86 ? -3.860 7.065 11.347 1.00 89.12 86 ILE A C 1
ATOM 691 O O . ILE A 1 86 ? -4.734 7.107 12.218 1.00 89.12 86 ILE A O 1
ATOM 695 N N . HIS A 1 87 ? -2.591 7.396 11.605 1.00 88.69 87 HIS A N 1
ATOM 696 C CA . HIS A 1 87 ? -2.124 7.812 12.929 1.00 88.69 87 HIS A CA 1
ATOM 697 C C . HIS A 1 87 ? -2.930 9.006 13.462 1.00 88.69 87 HIS A C 1
ATOM 699 O O . HIS A 1 87 ? -3.445 8.969 14.582 1.00 88.69 87 HIS A O 1
ATOM 705 N N . LYS A 1 88 ? -3.121 10.053 12.648 1.00 89.44 88 LYS A N 1
ATOM 706 C CA . LYS A 1 88 ? -3.922 11.236 13.015 1.00 89.44 88 LYS A CA 1
ATOM 707 C C . LYS A 1 88 ? -5.372 10.880 13.352 1.00 89.44 88 LYS A C 1
ATOM 709 O O . LYS A 1 88 ? -5.931 11.457 14.287 1.00 89.44 88 LYS A O 1
ATOM 714 N N . MET A 1 89 ? -5.982 9.934 12.636 1.00 87.56 89 MET A N 1
ATOM 715 C CA . MET A 1 89 ? -7.345 9.481 12.936 1.00 87.56 89 MET A CA 1
ATOM 716 C C . MET A 1 89 ? -7.437 8.775 14.289 1.00 87.56 89 MET A C 1
ATOM 718 O O . MET A 1 89 ? -8.307 9.111 15.098 1.00 87.56 89 MET A O 1
ATOM 722 N N . VAL A 1 90 ? -6.516 7.849 14.566 1.00 86.12 90 VAL A N 1
ATOM 723 C CA . VAL A 1 90 ? -6.471 7.139 15.852 1.00 86.12 90 VAL A CA 1
ATOM 724 C C . VAL A 1 90 ? -6.208 8.131 16.999 1.00 86.12 90 VAL A C 1
ATOM 726 O O . VAL A 1 90 ? -6.899 8.086 18.019 1.00 86.12 90 VAL A O 1
ATOM 729 N N . GLN A 1 91 ? -5.314 9.112 16.813 1.00 87.56 91 GLN A N 1
ATOM 730 C CA . GLN A 1 91 ? -5.064 10.174 17.802 1.00 87.56 91 GLN A CA 1
ATOM 731 C C . GLN A 1 91 ? -6.310 11.027 18.076 1.00 87.56 91 GLN A C 1
ATOM 733 O O . GLN A 1 91 ? -6.649 11.308 19.232 1.00 87.56 91 GLN A O 1
ATOM 738 N N . LYS A 1 92 ? -7.029 11.432 17.021 1.00 87.69 92 LYS A N 1
ATOM 739 C CA . LYS A 1 92 ? -8.273 12.207 17.140 1.00 87.69 92 LYS A CA 1
ATOM 740 C C . LYS A 1 92 ? -9.330 11.433 17.927 1.00 87.69 92 LYS A C 1
ATOM 742 O O . LYS A 1 92 ? -10.004 12.012 18.784 1.00 87.69 92 LYS A O 1
ATOM 747 N N . PHE A 1 93 ? -9.438 10.128 17.688 1.00 85.31 93 PHE A N 1
ATOM 748 C CA . PHE A 1 93 ? -10.335 9.261 18.442 1.00 85.31 93 PHE A CA 1
ATOM 749 C C . PHE A 1 93 ? -9.963 9.195 19.931 1.00 85.31 93 PHE A C 1
ATOM 751 O O . PHE A 1 93 ? -10.823 9.458 20.777 1.00 85.31 93 PHE A O 1
ATOM 758 N N . LEU A 1 94 ? -8.696 8.935 20.271 1.00 85.19 94 LEU A N 1
ATOM 759 C CA . LEU A 1 94 ? -8.249 8.886 21.671 1.00 85.19 94 LEU A CA 1
ATOM 760 C C . LEU A 1 94 ? -8.478 10.213 22.402 1.00 85.19 94 LEU A C 1
ATOM 762 O O . LEU A 1 94 ? -8.972 10.225 23.534 1.00 85.19 94 LEU A O 1
ATOM 766 N N . THR A 1 95 ? -8.203 11.328 21.721 1.00 86.44 95 THR A N 1
ATOM 767 C CA . THR A 1 95 ? -8.442 12.681 22.240 1.00 86.44 95 THR A CA 1
ATOM 768 C C . THR A 1 95 ? -9.925 12.901 22.542 1.00 86.44 95 THR A C 1
ATOM 770 O O . THR A 1 95 ? -10.271 13.399 23.615 1.00 86.44 95 THR A O 1
ATOM 773 N N . SER A 1 96 ? -10.823 12.471 21.646 1.00 85.50 96 SER A N 1
ATOM 774 C CA . SER A 1 96 ? -12.277 12.577 21.854 1.00 85.50 96 SER A CA 1
ATOM 775 C C . SER A 1 96 ? -12.761 11.795 23.082 1.00 85.50 96 SER A C 1
ATOM 777 O O . SER A 1 96 ? -13.667 12.232 23.791 1.00 85.50 96 SER A O 1
ATOM 779 N N . LYS A 1 97 ? -12.106 10.666 23.380 1.00 83.56 97 LYS A N 1
ATOM 780 C CA . LYS A 1 97 ? -12.381 9.820 24.546 1.00 83.56 97 LYS A CA 1
ATOM 781 C C . LYS A 1 97 ? -11.718 10.318 25.830 1.00 83.56 97 LYS A C 1
ATOM 783 O O . LYS A 1 97 ? -11.918 9.703 26.874 1.00 83.56 97 LYS A O 1
ATOM 788 N N . LYS A 1 98 ? -10.953 11.418 25.774 1.00 79.88 98 LYS A N 1
ATOM 789 C CA . LYS A 1 98 ? -10.102 11.910 26.873 1.00 79.88 98 LYS A CA 1
ATOM 790 C C . LYS A 1 98 ? -9.152 10.826 27.405 1.00 79.88 98 LYS A C 1
ATOM 792 O O . LYS A 1 98 ? -8.815 10.819 28.587 1.00 79.88 98 LYS A O 1
ATOM 797 N N . SER A 1 99 ? -8.750 9.898 26.538 1.00 75.69 99 SER A N 1
ATOM 798 C CA . SER A 1 99 ? -7.764 8.877 26.876 1.00 75.69 99 SER A CA 1
ATOM 799 C C . SER A 1 99 ? -6.369 9.497 26.858 1.00 75.69 99 SER A C 1
ATOM 801 O O . SER A 1 99 ? -6.064 10.310 25.990 1.00 75.69 99 SER A O 1
ATOM 803 N N . GLN A 1 100 ? -5.517 9.108 27.806 1.00 70.31 100 GLN A N 1
ATOM 804 C CA . GLN A 1 100 ? -4.097 9.483 27.830 1.00 70.31 100 GLN A CA 1
ATOM 805 C C . GLN A 1 100 ? -3.205 8.450 27.127 1.00 70.31 100 GLN A C 1
ATOM 807 O O . GLN A 1 100 ? -1.983 8.518 27.244 1.00 70.31 100 GLN A O 1
ATOM 812 N N . ALA A 1 101 ? -3.796 7.471 26.434 1.00 73.69 101 ALA A N 1
ATOM 813 C CA . ALA A 1 101 ? -3.032 6.470 25.704 1.00 73.69 101 ALA A CA 1
ATOM 814 C C . ALA A 1 101 ? -2.156 7.148 24.638 1.00 73.69 101 ALA A C 1
ATOM 816 O O . ALA A 1 101 ? -2.644 7.918 23.814 1.00 73.69 101 ALA A O 1
ATOM 817 N N . GLN A 1 102 ? -0.856 6.865 24.688 1.00 71.50 102 GLN A N 1
ATOM 818 C CA . GLN A 1 102 ? 0.118 7.300 23.695 1.00 71.50 102 GLN A CA 1
ATOM 819 C C . GLN A 1 102 ? 0.502 6.117 22.815 1.00 71.50 102 GLN A C 1
ATOM 821 O O . GLN A 1 102 ? 0.525 4.979 23.281 1.00 71.50 102 GLN A O 1
ATOM 826 N N . PHE A 1 103 ? 0.806 6.401 21.555 1.00 77.75 103 PHE A N 1
ATOM 827 C CA . PHE A 1 103 ? 1.289 5.420 20.595 1.00 77.75 103 PHE A CA 1
ATOM 828 C C . PHE A 1 103 ? 2.166 6.108 19.556 1.00 77.75 103 PHE A C 1
ATOM 830 O O . PHE A 1 103 ? 1.938 7.278 19.235 1.00 77.75 103 PHE A O 1
ATOM 837 N N . SER A 1 104 ? 3.155 5.386 19.037 1.00 75.88 104 SER A N 1
ATOM 838 C CA . SER A 1 104 ? 4.054 5.888 17.991 1.00 75.88 104 SER A CA 1
ATOM 839 C C . SER A 1 104 ? 4.170 4.946 16.799 1.00 75.88 104 SER A C 1
ATOM 841 O O . SER A 1 104 ? 4.459 5.420 15.703 1.00 75.88 104 SER A O 1
ATOM 843 N N . THR A 1 105 ? 3.915 3.646 16.976 1.00 80.94 105 THR A N 1
ATOM 844 C CA . THR A 1 105 ? 4.103 2.645 15.917 1.00 80.94 105 THR A CA 1
ATOM 845 C C . THR A 1 105 ? 2.785 2.072 15.389 1.00 80.94 105 THR A C 1
ATOM 847 O O . THR A 1 105 ? 1.710 2.278 15.962 1.00 80.94 105 THR A O 1
ATOM 850 N N . ILE A 1 106 ? 2.863 1.350 14.266 1.00 77.62 106 ILE A N 1
ATOM 851 C CA . ILE A 1 106 ? 1.712 0.659 13.667 1.00 77.62 106 ILE A CA 1
ATOM 852 C C . ILE A 1 106 ? 1.225 -0.471 14.587 1.00 77.62 106 ILE A C 1
ATOM 854 O O . ILE A 1 106 ? 0.020 -0.656 14.754 1.00 77.62 106 ILE A O 1
ATOM 858 N N . GLU A 1 107 ? 2.139 -1.156 15.272 1.00 82.12 107 GLU A N 1
ATOM 859 C CA . GLU A 1 107 ? 1.818 -2.203 16.248 1.00 82.12 107 GLU A CA 1
ATOM 860 C C . GLU A 1 107 ? 1.066 -1.637 17.461 1.00 82.12 107 GLU A C 1
ATOM 862 O O . GLU A 1 107 ? 0.133 -2.256 17.978 1.00 82.12 107 GLU A O 1
ATOM 867 N N . ASP A 1 108 ? 1.420 -0.432 17.915 1.00 83.56 108 ASP A N 1
ATOM 868 C CA . ASP A 1 108 ? 0.677 0.228 18.991 1.00 83.56 108 ASP A CA 1
ATOM 869 C C . ASP A 1 108 ? -0.739 0.626 18.543 1.00 83.56 108 ASP A C 1
ATOM 871 O O . ASP A 1 108 ? -1.694 0.505 19.319 1.00 83.56 108 ASP A O 1
ATOM 875 N N . MET A 1 109 ? -0.903 1.049 17.283 1.00 83.00 109 MET A N 1
ATOM 876 C CA . MET A 1 109 ? -2.225 1.319 16.706 1.00 83.00 109 MET A CA 1
ATOM 877 C C . MET A 1 109 ? -3.099 0.062 16.680 1.00 83.00 109 MET A C 1
ATOM 879 O O . MET A 1 109 ? -4.276 0.146 17.038 1.00 83.00 109 MET A O 1
ATOM 883 N N . GLN A 1 110 ? -2.533 -1.104 16.352 1.00 82.50 110 GLN A N 1
ATOM 884 C CA . GLN A 1 110 ? -3.251 -2.384 16.394 1.00 82.50 110 GLN A CA 1
ATOM 885 C C . GLN A 1 110 ? -3.823 -2.651 17.788 1.00 82.50 110 GLN A C 1
ATOM 887 O O . GLN A 1 110 ? -5.020 -2.904 17.938 1.00 82.50 110 GLN A O 1
ATOM 892 N N . ARG A 1 111 ? -2.997 -2.486 18.830 1.00 84.25 111 ARG A N 1
ATOM 893 C CA . ARG A 1 111 ? -3.425 -2.657 20.229 1.00 84.25 111 ARG A CA 1
ATOM 894 C C . ARG A 1 111 ? -4.550 -1.702 20.605 1.00 84.25 111 ARG A C 1
ATOM 896 O O . ARG A 1 111 ? -5.467 -2.090 21.322 1.00 84.25 111 ARG A O 1
ATOM 903 N N . ILE A 1 112 ? -4.503 -0.452 20.146 1.00 81.56 112 ILE A N 1
ATOM 904 C CA . ILE A 1 112 ? -5.578 0.520 20.391 1.00 81.56 112 ILE A CA 1
ATOM 905 C C . ILE A 1 112 ? -6.868 0.063 19.710 1.00 81.56 112 ILE A C 1
ATOM 907 O O . ILE A 1 112 ? -7.922 0.024 20.341 1.00 81.56 112 ILE A O 1
ATOM 911 N N . ILE A 1 113 ? -6.792 -0.334 18.445 1.00 80.81 113 ILE A N 1
ATOM 912 C CA . ILE A 1 113 ? -7.952 -0.790 17.679 1.00 80.81 113 ILE A CA 1
ATOM 913 C C . ILE A 1 113 ? -8.582 -2.037 18.323 1.00 80.81 113 ILE A C 1
ATOM 915 O O . ILE A 1 113 ? -9.807 -2.163 18.365 1.00 80.81 113 ILE A O 1
ATOM 919 N N . GLU A 1 114 ? -7.774 -2.946 18.868 1.00 82.31 114 GLU A N 1
ATOM 920 C CA . GLU A 1 114 ? -8.237 -4.125 19.609 1.00 82.31 114 GLU A CA 1
ATOM 921 C C . GLU A 1 114 ? -8.840 -3.790 20.978 1.00 82.31 114 GLU A C 1
ATOM 923 O O . GLU A 1 114 ? -9.888 -4.334 21.330 1.00 82.31 114 GLU A O 1
ATOM 928 N N . ASN A 1 115 ? -8.223 -2.869 21.722 1.00 83.62 115 ASN A N 1
ATOM 929 C CA . ASN A 1 115 ? -8.659 -2.479 23.066 1.00 83.62 115 ASN A CA 1
ATOM 930 C C . ASN A 1 115 ? -9.892 -1.564 23.075 1.00 83.62 115 ASN A C 1
ATOM 932 O O . ASN A 1 115 ? -10.573 -1.483 24.098 1.00 83.62 115 ASN A O 1
ATOM 936 N N . PHE A 1 116 ? -10.201 -0.894 21.961 1.00 83.50 116 PHE A N 1
ATOM 937 C CA . PHE A 1 116 ? -11.359 -0.005 21.823 1.00 83.50 116 PHE A CA 1
ATOM 938 C C . PHE A 1 116 ? -12.321 -0.503 20.727 1.00 83.50 116 PHE A C 1
ATOM 940 O O . PHE A 1 116 ? -12.323 0.021 19.610 1.00 83.50 116 PHE A O 1
ATOM 947 N N . PRO A 1 117 ? -13.202 -1.484 21.015 1.00 81.88 117 PRO A N 1
ATOM 948 C CA . PRO A 1 117 ? -14.161 -2.018 20.042 1.00 81.88 117 PRO A CA 1
ATOM 949 C C . PRO A 1 117 ? -15.102 -0.961 19.453 1.00 81.88 117 PRO A C 1
ATOM 951 O O . PRO A 1 117 ? -15.592 -1.115 18.333 1.00 81.88 117 PRO A O 1
ATOM 954 N N . GLU A 1 118 ? -15.379 0.119 20.186 1.00 82.00 118 GLU A N 1
ATOM 955 C CA . GLU A 1 118 ? -16.156 1.243 19.670 1.00 82.00 118 GLU A CA 1
ATOM 956 C C . GLU A 1 118 ? -15.453 1.987 18.524 1.00 82.00 118 GLU A C 1
ATOM 958 O O . GLU A 1 118 ? -16.151 2.550 17.684 1.00 82.00 118 GLU A O 1
ATOM 963 N N . PHE A 1 119 ? -14.115 1.956 18.448 1.00 82.31 119 PHE A N 1
ATOM 964 C CA . PHE A 1 119 ? -13.369 2.490 17.309 1.00 82.31 119 PHE A CA 1
ATOM 965 C C . PHE A 1 119 ? -13.670 1.657 16.067 1.00 82.31 119 PHE A C 1
ATOM 967 O O . PHE A 1 119 ? -14.091 2.206 15.056 1.00 82.31 119 PHE A O 1
ATOM 974 N N . LYS A 1 120 ? -13.595 0.321 16.177 1.00 78.94 120 LYS A N 1
ATOM 975 C CA . LYS A 1 120 ? -13.955 -0.597 15.080 1.00 78.94 120 LYS A CA 1
ATOM 976 C C . LYS A 1 120 ? -15.388 -0.384 14.584 1.00 78.94 120 LYS A C 1
ATOM 978 O O . LYS A 1 120 ? -15.649 -0.477 13.388 1.00 78.94 120 LYS A O 1
ATOM 983 N N . LYS A 1 121 ? -16.322 -0.103 15.503 1.00 75.88 121 LYS A N 1
ATOM 984 C CA . LYS A 1 121 ? -17.736 0.142 15.173 1.00 75.88 121 LYS A CA 1
ATOM 985 C C . LYS A 1 121 ? -17.987 1.525 14.565 1.00 75.88 121 LYS A C 1
ATOM 987 O O . LYS A 1 121 ? -18.838 1.631 13.688 1.00 75.88 121 LYS A O 1
ATOM 992 N N . GLY A 1 122 ? -17.307 2.564 15.050 1.00 74.19 122 GLY A N 1
ATOM 993 C CA . GLY A 1 122 ? -17.502 3.947 14.601 1.00 74.19 122 GLY A CA 1
ATOM 994 C C . GLY A 1 122 ? -16.718 4.305 13.339 1.00 74.19 122 GLY A C 1
ATOM 995 O O . GLY A 1 122 ? -17.219 5.038 12.496 1.00 74.19 122 GLY A O 1
ATOM 996 N N . GLU A 1 123 ? -15.526 3.735 13.180 1.00 82.56 123 GLU A N 1
ATOM 997 C CA . GLU A 1 123 ? -14.552 4.060 12.133 1.00 82.56 123 GLU A CA 1
ATOM 998 C C . GLU A 1 123 ? -14.273 2.816 11.272 1.00 82.56 123 GLU A C 1
ATOM 1000 O O . GLU A 1 123 ? -13.153 2.293 11.195 1.00 82.56 123 GLU A O 1
ATOM 1005 N N . ARG A 1 124 ? -15.330 2.288 10.636 1.00 82.94 124 ARG A N 1
ATOM 1006 C CA . ARG A 1 124 ? -15.251 1.057 9.829 1.00 82.94 124 ARG A CA 1
ATOM 1007 C C . ARG A 1 124 ? -14.253 1.192 8.676 1.00 82.94 124 ARG A C 1
ATOM 1009 O O . ARG A 1 124 ? -13.460 0.279 8.457 1.00 82.94 12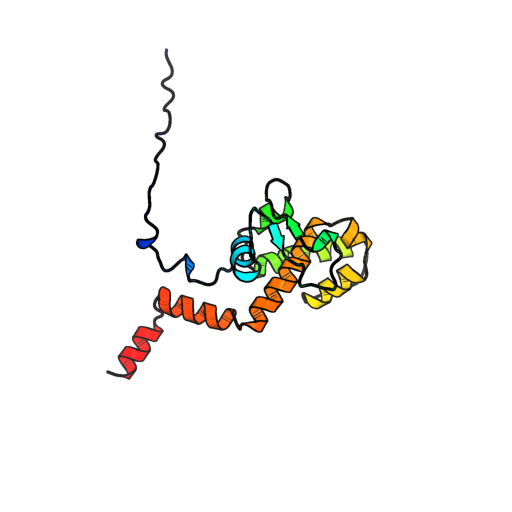4 ARG A O 1
ATOM 1016 N N . ASN A 1 125 ? -14.274 2.321 7.962 1.00 84.81 125 ASN A N 1
ATOM 1017 C CA . ASN A 1 125 ? -13.361 2.569 6.841 1.00 84.81 125 ASN A CA 1
ATOM 1018 C C . ASN A 1 125 ? -11.914 2.712 7.329 1.00 84.81 125 ASN A C 1
ATOM 1020 O O . ASN A 1 125 ? -11.013 2.116 6.751 1.00 84.81 125 ASN A O 1
ATOM 1024 N N . THR A 1 126 ? -11.671 3.392 8.447 1.00 84.81 126 THR A N 1
ATOM 1025 C CA . THR A 1 126 ? -10.318 3.501 9.012 1.00 84.81 126 THR A CA 1
ATOM 1026 C C . THR A 1 126 ? -9.782 2.155 9.468 1.00 84.81 126 THR A C 1
ATOM 1028 O O . THR A 1 126 ? -8.640 1.832 9.174 1.00 84.81 126 THR A O 1
ATOM 1031 N N . THR A 1 127 ? -10.607 1.333 10.124 1.00 86.44 127 THR A N 1
ATOM 1032 C CA . THR A 1 127 ? -10.217 -0.029 10.532 1.00 86.44 127 THR A CA 1
ATOM 1033 C C . THR A 1 127 ? -9.868 -0.887 9.314 1.00 86.44 127 THR A C 1
ATOM 1035 O O . THR A 1 127 ? -8.861 -1.587 9.304 1.00 86.44 127 THR A O 1
ATOM 1038 N N . LYS A 1 128 ? -10.674 -0.784 8.253 1.00 89.38 128 LYS A N 1
ATOM 1039 C CA . LYS A 1 128 ? -10.434 -1.433 6.962 1.00 89.38 128 LYS A CA 1
ATOM 1040 C C . LYS A 1 128 ? -9.079 -1.029 6.364 1.00 89.38 128 LYS A C 1
ATOM 1042 O O . LYS A 1 128 ? -8.287 -1.895 6.006 1.00 89.38 128 LYS A O 1
ATOM 1047 N N . HIS A 1 129 ? -8.798 0.272 6.292 1.00 91.62 129 HIS A N 1
ATOM 1048 C CA . HIS A 1 129 ? -7.545 0.796 5.744 1.00 91.62 129 HIS A CA 1
ATOM 1049 C C . HIS A 1 129 ? -6.332 0.543 6.641 1.00 91.62 129 HIS A C 1
ATOM 1051 O O . HIS A 1 129 ? -5.235 0.357 6.122 1.00 91.62 129 HIS A O 1
ATOM 1057 N N . PHE A 1 130 ? -6.531 0.462 7.956 1.00 90.31 130 PHE A N 1
ATOM 1058 C CA . PHE A 1 130 ? -5.509 0.043 8.907 1.00 90.31 130 PHE A CA 1
ATOM 1059 C C . PHE A 1 130 ? -5.059 -1.398 8.648 1.00 90.31 130 PHE A C 1
ATOM 1061 O O . PHE A 1 130 ? -3.868 -1.623 8.481 1.00 90.31 130 PHE A O 1
ATOM 1068 N N . ASN A 1 131 ? -5.994 -2.347 8.523 1.00 89.94 131 ASN A N 1
ATOM 1069 C CA . ASN A 1 131 ? -5.651 -3.749 8.244 1.00 89.94 131 ASN A CA 1
ATOM 1070 C C . ASN A 1 131 ? -4.894 -3.895 6.912 1.00 89.94 131 ASN A C 1
ATOM 1072 O O . ASN A 1 131 ? -3.960 -4.682 6.796 1.00 89.94 131 ASN A O 1
ATOM 1076 N N . ILE A 1 132 ? -5.281 -3.109 5.900 1.00 93.00 132 ILE A N 1
ATOM 1077 C CA . ILE A 1 132 ? -4.567 -3.056 4.619 1.00 93.00 132 ILE A CA 1
ATOM 1078 C C . ILE A 1 132 ? -3.160 -2.485 4.807 1.00 93.00 132 ILE A C 1
ATOM 1080 O O . ILE A 1 132 ? -2.206 -3.057 4.293 1.00 93.00 132 ILE A O 1
ATOM 1084 N N . LEU A 1 133 ? -3.018 -1.371 5.533 1.00 93.00 133 LEU A N 1
ATOM 1085 C CA . LEU A 1 133 ? -1.716 -0.761 5.810 1.00 93.00 133 LEU A CA 1
ATOM 1086 C C . LEU A 1 133 ? -0.789 -1.733 6.553 1.00 93.00 133 LEU A C 1
ATOM 1088 O O . LEU A 1 133 ? 0.385 -1.828 6.208 1.00 93.00 133 LEU A O 1
ATOM 1092 N N . GLU A 1 134 ? -1.311 -2.456 7.543 1.00 91.06 134 GLU A N 1
ATOM 1093 C CA . GLU A 1 134 ? -0.571 -3.464 8.306 1.00 91.06 134 GLU A CA 1
ATOM 1094 C C . GLU A 1 134 ? -0.056 -4.588 7.396 1.00 91.06 134 GLU A C 1
ATOM 1096 O O . GLU A 1 134 ? 1.129 -4.927 7.432 1.00 91.06 134 GLU A O 1
ATOM 1101 N N . GLU A 1 135 ? -0.908 -5.126 6.519 1.00 92.38 135 GLU A N 1
ATOM 1102 C CA . GLU A 1 135 ? -0.486 -6.180 5.594 1.00 92.38 135 GLU A CA 1
ATOM 1103 C C . GLU A 1 135 ? 0.500 -5.660 4.537 1.00 92.38 135 GLU A C 1
ATOM 1105 O O . GLU A 1 135 ? 1.479 -6.340 4.228 1.00 92.38 135 GLU A O 1
ATOM 1110 N N . LEU A 1 136 ? 0.313 -4.436 4.026 1.00 94.75 136 LEU A N 1
ATOM 1111 C CA . LEU A 1 136 ? 1.294 -3.792 3.145 1.00 94.75 136 LEU A CA 1
ATOM 1112 C C . LEU A 1 136 ? 2.642 -3.635 3.846 1.00 94.75 136 LEU A C 1
ATOM 1114 O O . LEU A 1 136 ? 3.672 -3.965 3.262 1.00 94.75 136 LEU A O 1
ATOM 1118 N N . ARG A 1 137 ? 2.643 -3.180 5.105 1.00 93.62 137 ARG A N 1
ATOM 1119 C CA . ARG A 1 137 ? 3.865 -3.026 5.899 1.00 93.62 137 ARG A CA 1
ATOM 1120 C C . ARG A 1 137 ? 4.606 -4.350 6.030 1.00 93.62 137 ARG A C 1
ATOM 1122 O O . ARG A 1 137 ? 5.802 -4.410 5.769 1.00 93.62 137 ARG A O 1
ATOM 1129 N N . LYS A 1 138 ? 3.880 -5.419 6.352 1.00 93.44 138 LYS A N 1
ATOM 1130 C CA . LYS A 1 138 ? 4.440 -6.768 6.437 1.00 93.44 138 LYS A CA 1
ATOM 1131 C C . LYS A 1 138 ? 5.039 -7.231 5.108 1.00 93.44 138 LYS A C 1
ATOM 1133 O O . LYS A 1 138 ? 6.116 -7.819 5.115 1.00 93.44 138 LYS A O 1
ATOM 1138 N N . GLN A 1 139 ? 4.375 -6.972 3.979 1.00 95.00 139 GLN A N 1
ATOM 1139 C CA . GLN A 1 139 ? 4.904 -7.311 2.652 1.00 95.00 139 GLN A CA 1
ATOM 1140 C C . GLN A 1 139 ? 6.182 -6.524 2.335 1.00 95.00 139 GLN A C 1
ATOM 1142 O O . GLN A 1 139 ? 7.156 -7.135 1.895 1.00 95.00 139 GLN A O 1
ATOM 1147 N N . VAL A 1 140 ? 6.187 -5.214 2.610 1.00 95.75 140 VAL A N 1
ATOM 1148 C CA . VAL A 1 140 ? 7.347 -4.322 2.441 1.00 95.75 140 VAL A CA 1
ATOM 1149 C C . VAL A 1 140 ? 8.544 -4.827 3.238 1.00 95.75 140 VAL A C 1
ATOM 1151 O O . VAL A 1 140 ? 9.614 -5.012 2.660 1.00 95.75 140 VAL A O 1
ATOM 1154 N N . ASP A 1 141 ? 8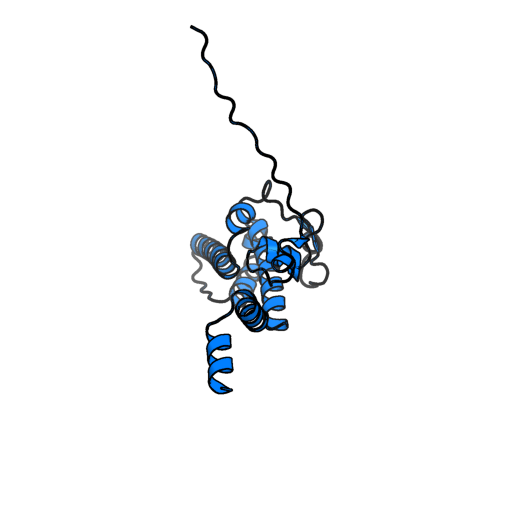.343 -5.115 4.524 1.00 94.88 141 ASP A N 1
ATOM 1155 C CA . ASP A 1 141 ? 9.409 -5.573 5.416 1.00 94.88 141 ASP A CA 1
ATOM 1156 C C . ASP A 1 141 ? 9.868 -7.004 5.066 1.00 94.88 141 ASP A C 1
ATOM 1158 O O . ASP A 1 141 ? 11.049 -7.309 5.127 1.00 94.88 141 ASP A O 1
ATOM 1162 N N . SER A 1 142 ? 8.962 -7.903 4.654 1.00 96.19 142 SER A N 1
ATOM 1163 C CA . SER A 1 142 ? 9.315 -9.305 4.345 1.00 96.19 142 SER A CA 1
ATOM 1164 C C . SER A 1 142 ? 10.103 -9.505 3.048 1.00 96.19 142 SER A C 1
ATOM 1166 O O . SER A 1 142 ? 10.695 -10.567 2.852 1.00 96.19 142 SER A O 1
ATOM 1168 N N . LYS A 1 143 ? 10.044 -8.528 2.140 1.00 95.50 143 LYS A N 1
ATOM 1169 C CA . LYS A 1 143 ? 10.665 -8.575 0.809 1.00 95.50 143 LYS A CA 1
ATOM 1170 C C . LYS A 1 143 ? 11.771 -7.529 0.647 1.00 95.50 143 LYS A C 1
ATOM 1172 O O . LYS A 1 143 ? 12.248 -7.356 -0.470 1.00 95.50 143 LYS A O 1
ATOM 1177 N N . ASP A 1 144 ? 12.117 -6.814 1.719 1.00 96.12 144 ASP A N 1
ATOM 1178 C CA . ASP A 1 144 ? 13.097 -5.723 1.720 1.00 96.12 144 ASP A CA 1
ATOM 1179 C C . ASP A 1 144 ? 12.840 -4.696 0.595 1.00 96.12 144 ASP A C 1
ATOM 1181 O O . ASP A 1 144 ? 13.755 -4.229 -0.087 1.00 96.12 144 ASP A O 1
ATOM 1185 N N . LEU A 1 145 ? 11.564 -4.333 0.377 1.00 96.69 145 LEU A N 1
ATOM 1186 C CA . LEU A 1 145 ? 11.155 -3.554 -0.805 1.00 96.69 145 LEU A CA 1
ATOM 1187 C C . LEU A 1 145 ? 11.766 -2.151 -0.858 1.00 96.69 145 LEU A C 1
ATOM 1189 O O . LEU A 1 145 ? 11.850 -1.574 -1.938 1.00 96.69 145 LEU A O 1
ATOM 1193 N N . TYR A 1 146 ? 12.205 -1.598 0.274 1.00 94.81 146 TYR A N 1
ATOM 1194 C CA . TYR A 1 146 ? 12.944 -0.337 0.282 1.00 94.81 146 TYR A CA 1
ATOM 1195 C C . TYR A 1 146 ? 14.281 -0.459 -0.460 1.00 94.81 146 TYR A C 1
ATOM 1197 O O . TYR A 1 146 ? 14.564 0.378 -1.312 1.00 94.81 146 TYR A O 1
ATOM 1205 N N . GLU A 1 147 ? 15.060 -1.513 -0.195 1.00 95.06 147 GLU A N 1
ATOM 1206 C CA . GLU A 1 147 ? 16.354 -1.743 -0.853 1.00 95.06 147 GLU A CA 1
ATOM 1207 C C . GLU A 1 147 ? 16.165 -2.093 -2.333 1.00 95.06 147 GLU A C 1
ATOM 1209 O O . GLU A 1 147 ? 16.865 -1.576 -3.206 1.00 95.06 147 GLU A O 1
ATOM 1214 N N . VAL A 1 148 ? 15.170 -2.938 -2.632 1.00 95.75 148 VAL A N 1
ATOM 1215 C CA . VAL A 1 148 ? 14.834 -3.313 -4.014 1.00 95.75 148 VAL A CA 1
ATOM 1216 C C . VAL A 1 148 ? 14.397 -2.087 -4.811 1.00 95.75 148 VAL A C 1
ATOM 1218 O O . VAL A 1 148 ? 14.911 -1.845 -5.903 1.00 95.75 148 VAL A O 1
ATOM 1221 N N . SER A 1 149 ? 13.489 -1.280 -4.257 1.00 95.06 149 SER A N 1
ATOM 1222 C CA . SER A 1 149 ? 13.012 -0.074 -4.925 1.00 95.06 149 SER A CA 1
ATOM 1223 C C . SER A 1 149 ? 14.121 0.961 -5.092 1.00 95.06 149 SER A C 1
ATOM 1225 O O . SER A 1 149 ? 14.118 1.655 -6.104 1.00 95.06 149 SER A O 1
ATOM 1227 N N . GLU A 1 150 ? 15.049 1.099 -4.142 1.00 93.56 150 GLU A N 1
ATOM 1228 C CA . GLU A 1 150 ? 16.200 1.997 -4.291 1.00 93.56 150 GLU A CA 1
ATOM 1229 C C . GLU A 1 150 ? 17.054 1.582 -5.496 1.00 93.56 150 GLU A C 1
ATOM 1231 O O . GLU A 1 150 ? 17.336 2.406 -6.369 1.00 93.56 150 GLU A O 1
ATOM 1236 N N . LEU A 1 151 ? 17.374 0.288 -5.607 1.00 92.75 151 LEU A N 1
ATOM 1237 C CA . LEU A 1 151 ? 18.127 -0.252 -6.738 1.00 92.75 151 LEU A CA 1
ATOM 1238 C C . LEU A 1 151 ? 17.400 -0.048 -8.077 1.00 92.75 151 LEU A C 1
ATOM 1240 O O . LEU A 1 151 ? 18.028 0.315 -9.072 1.00 92.75 151 LEU A O 1
ATOM 1244 N N . GLU A 1 152 ? 16.085 -0.268 -8.123 1.00 94.06 152 GLU A N 1
ATOM 1245 C CA . GLU A 1 152 ? 15.272 -0.030 -9.321 1.00 94.06 152 GLU A CA 1
ATOM 1246 C C . GLU A 1 152 ? 15.320 1.432 -9.769 1.00 94.06 152 GLU A C 1
ATOM 1248 O O . GLU A 1 152 ? 15.513 1.711 -10.956 1.00 94.06 152 GLU A O 1
ATOM 1253 N N . GLN A 1 153 ? 15.184 2.371 -8.828 1.00 92.38 153 GLN A N 1
ATOM 1254 C CA . GLN A 1 153 ? 15.263 3.798 -9.135 1.00 92.38 153 GLN A CA 1
ATOM 1255 C C . GLN A 1 153 ? 16.658 4.187 -9.626 1.00 92.38 153 GLN A C 1
ATOM 1257 O O . GLN A 1 153 ? 16.770 4.939 -10.595 1.00 92.38 153 GLN A O 1
ATOM 1262 N N . ASP A 1 154 ? 17.712 3.630 -9.032 1.00 90.75 154 ASP A N 1
ATOM 1263 C CA . ASP A 1 154 ? 19.092 3.847 -9.467 1.00 90.75 154 ASP A CA 1
ATOM 1264 C C . ASP A 1 154 ? 19.345 3.345 -10.895 1.00 90.75 154 ASP A C 1
ATOM 1266 O O . ASP A 1 154 ? 20.000 4.031 -11.691 1.00 90.75 154 ASP A O 1
ATOM 1270 N N . LEU A 1 155 ? 18.796 2.175 -11.239 1.00 90.25 155 LEU A N 1
ATOM 1271 C CA . LEU A 1 155 ? 18.887 1.587 -12.578 1.00 90.25 155 LEU A CA 1
ATOM 1272 C C . LEU A 1 155 ? 18.136 2.414 -13.628 1.00 90.25 155 LEU A C 1
ATOM 1274 O O . LEU A 1 155 ? 18.638 2.587 -14.740 1.00 90.25 155 LEU A O 1
ATOM 1278 N N . VAL A 1 156 ? 16.943 2.912 -13.292 1.00 90.94 156 VAL A N 1
ATOM 1279 C CA . VAL A 1 156 ? 16.059 3.607 -14.243 1.00 90.94 156 VAL A CA 1
ATOM 1280 C C . VAL A 1 156 ? 16.409 5.082 -14.394 1.00 90.94 156 VAL A C 1
ATOM 1282 O O . VAL A 1 156 ? 16.443 5.592 -15.514 1.00 90.94 156 VAL A O 1
ATOM 1285 N N . CYS A 1 157 ? 16.689 5.773 -13.291 1.00 86.31 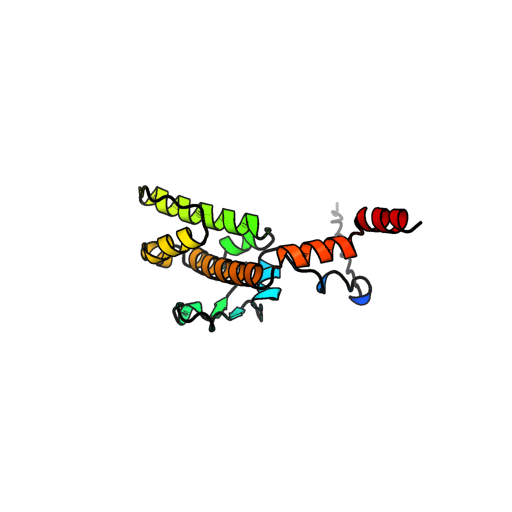157 CYS A N 1
ATOM 1286 C CA . CYS A 1 157 ? 17.026 7.195 -13.313 1.00 86.31 157 CYS A CA 1
ATOM 1287 C C . CYS A 1 157 ? 18.491 7.444 -13.694 1.00 86.31 157 CYS A C 1
ATOM 1289 O O . CYS A 1 157 ? 18.835 8.570 -14.051 1.00 86.31 157 CYS A O 1
ATOM 1291 N N . GLY A 1 158 ? 19.343 6.411 -13.632 1.00 70.88 158 GLY A N 1
ATOM 1292 C CA . GLY A 1 158 ? 20.771 6.513 -13.899 1.00 70.88 158 GLY A CA 1
ATOM 1293 C C . GLY A 1 158 ? 21.453 7.412 -12.874 1.00 70.88 158 GLY A C 1
ATOM 1294 O O . GLY A 1 158 ? 21.697 8.591 -13.129 1.00 70.88 158 GLY A O 1
ATOM 1295 N N . SER A 1 159 ? 21.777 6.875 -11.699 1.00 56.81 159 SER A N 1
ATOM 1296 C CA . SER A 1 159 ? 22.491 7.662 -10.692 1.00 56.81 159 SER A CA 1
ATOM 1297 C C . SER A 1 159 ? 23.913 8.027 -11.160 1.00 56.81 159 SER A C 1
ATOM 1299 O O . SER A 1 159 ? 24.557 7.314 -11.940 1.00 56.81 159 SER A O 1
ATOM 1301 N N . GLU A 1 160 ? 24.468 9.130 -10.637 1.00 54.88 160 GLU A N 1
ATOM 1302 C CA . GLU A 1 160 ? 25.895 9.479 -10.776 1.00 54.88 160 GLU A CA 1
ATOM 1303 C C . GLU A 1 160 ? 26.839 8.305 -10.420 1.00 54.88 160 GLU A C 1
ATOM 1305 O O . GLU A 1 160 ? 28.010 8.312 -10.808 1.00 54.88 160 GLU A O 1
ATOM 1310 N N . SER A 1 161 ? 26.355 7.286 -9.700 1.00 52.44 161 SER A N 1
ATOM 1311 C CA . SER A 1 161 ? 27.085 6.066 -9.344 1.00 52.44 161 SER A CA 1
ATOM 1312 C C . SER A 1 161 ? 27.499 5.229 -10.560 1.00 52.44 161 SER A C 1
ATOM 1314 O O . SER A 1 161 ? 28.612 4.699 -10.561 1.00 52.44 161 SER A O 1
ATOM 1316 N N . ALA A 1 162 ? 26.707 5.199 -11.642 1.00 51.84 162 ALA A N 1
ATOM 1317 C CA . ALA A 1 162 ? 27.136 4.590 -12.908 1.00 51.84 162 ALA A CA 1
ATOM 1318 C C . ALA A 1 162 ? 28.355 5.329 -13.500 1.00 51.84 162 ALA A C 1
ATOM 1320 O O . ALA A 1 162 ? 29.298 4.708 -13.993 1.00 51.84 162 ALA A O 1
ATOM 1321 N N . SER A 1 163 ? 28.395 6.661 -13.359 1.00 52.62 163 SER A N 1
ATOM 1322 C CA . SER A 1 163 ? 29.540 7.490 -13.763 1.00 52.62 163 SER A CA 1
ATOM 1323 C C . SER A 1 163 ? 30.762 7.285 -12.854 1.00 52.62 163 SER A C 1
ATOM 1325 O O . SER A 1 163 ? 31.897 7.297 -13.333 1.00 52.62 163 SER A O 1
ATOM 1327 N N . LYS A 1 164 ? 30.560 7.053 -11.548 1.00 52.62 164 LYS A N 1
ATOM 1328 C CA . LYS A 1 164 ? 31.646 6.773 -10.588 1.00 52.62 164 LYS A CA 1
ATOM 1329 C C . LYS A 1 164 ? 32.290 5.406 -10.821 1.00 52.62 164 LYS A C 1
ATOM 1331 O O . LYS A 1 164 ? 33.514 5.324 -10.792 1.00 52.62 164 LYS A O 1
ATOM 1336 N N . HIS A 1 165 ? 31.509 4.356 -11.092 1.00 53.75 165 HIS A N 1
ATOM 1337 C CA . HIS A 1 165 ? 32.076 3.032 -11.365 1.00 53.75 165 HIS A CA 1
ATOM 1338 C C . HIS A 1 165 ? 32.802 2.992 -12.716 1.00 53.75 165 HIS A C 1
ATOM 1340 O O . HIS A 1 165 ? 33.922 2.494 -12.784 1.00 53.75 165 HIS A O 1
ATOM 1346 N N . PHE A 1 166 ? 32.235 3.618 -13.755 1.00 54.12 166 PHE A N 1
ATOM 1347 C CA . PHE A 1 166 ? 32.907 3.768 -15.049 1.00 54.12 166 PHE A CA 1
ATOM 1348 C C . PHE A 1 166 ? 34.253 4.502 -14.925 1.00 54.12 166 PHE A C 1
ATOM 1350 O O . PHE A 1 166 ? 35.246 4.056 -15.488 1.00 54.12 166 PHE A O 1
ATOM 1357 N N . LYS A 1 167 ? 34.322 5.576 -14.124 1.00 53.06 167 LYS A N 1
ATOM 1358 C CA . LYS A 1 167 ? 35.575 6.307 -13.848 1.00 53.06 167 LYS A CA 1
ATOM 1359 C C . LYS A 1 167 ? 36.574 5.548 -12.971 1.00 53.06 167 LYS A C 1
ATOM 1361 O O . LYS A 1 167 ? 37.749 5.879 -13.002 1.00 53.06 167 LYS A O 1
ATOM 1366 N N . ALA A 1 168 ? 36.132 4.578 -12.173 1.00 59.66 168 ALA A N 1
ATOM 1367 C CA . ALA A 1 168 ? 37.017 3.774 -11.327 1.00 59.66 168 ALA A CA 1
ATOM 1368 C C . ALA A 1 168 ? 37.683 2.609 -12.084 1.00 59.66 168 ALA A C 1
ATOM 1370 O O . ALA A 1 168 ? 38.648 2.032 -11.589 1.00 59.66 168 ALA A O 1
ATOM 1371 N N . VAL A 1 169 ? 37.154 2.252 -13.258 1.00 66.81 169 VAL A N 1
ATOM 1372 C CA . VAL A 1 169 ? 37.653 1.164 -14.119 1.00 66.81 169 VAL A CA 1
ATOM 1373 C C . VAL A 1 169 ? 38.411 1.714 -15.345 1.00 66.81 169 VAL A C 1
ATOM 1375 O O . VAL A 1 169 ? 38.924 0.933 -16.146 1.00 66.81 169 VAL A O 1
ATOM 1378 N N . GLN A 1 170 ? 38.512 3.043 -15.486 1.00 41.75 170 GLN A N 1
ATOM 1379 C CA . GLN A 1 170 ? 39.263 3.724 -16.547 1.00 41.75 170 GLN A CA 1
ATOM 1380 C C . GLN A 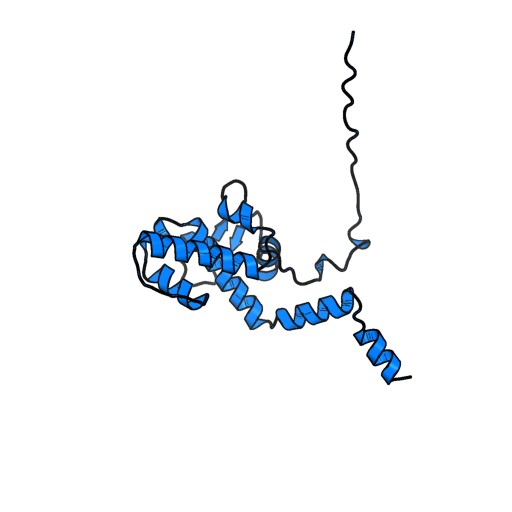1 170 ? 40.624 4.232 -16.067 1.00 41.75 170 GLN A C 1
ATOM 1382 O O . GLN A 1 170 ? 40.695 4.751 -14.931 1.00 41.75 170 GLN A O 1
#

Organism: NCBI:txid197538